Protein AF-A0A7T8KID7-F1 (afdb_monomer_lite)

pLDDT: mean 74.96, std 12.41, range [38.34, 92.88]

Structure (mmCIF, N/CA/C/O backbone):
data_AF-A0A7T8KID7-F1
#
_entry.id   AF-A0A7T8KID7-F1
#
loop_
_atom_site.group_PDB
_atom_site.id
_atom_site.type_symbol
_atom_site.label_atom_id
_atom_site.label_alt_id
_atom_site.label_comp_id
_atom_site.label_asym_id
_atom_site.label_entity_id
_atom_site.label_seq_id
_atom_site.pdbx_PDB_ins_code
_atom_site.Cartn_x
_atom_site.Cartn_y
_atom_site.Cartn_z
_atom_site.occupancy
_atom_site.B_iso_or_equiv
_atom_site.auth_seq_id
_atom_site.auth_comp_id
_atom_site.auth_asym_id
_atom_site.auth_atom_id
_atom_site.pdbx_PDB_model_num
ATOM 1 N N . MET A 1 1 ? -15.850 -11.699 30.834 1.00 38.34 1 MET A N 1
ATOM 2 C CA . MET A 1 1 ? -16.669 -10.787 30.005 1.00 38.34 1 MET A CA 1
ATOM 3 C C . MET A 1 1 ? -15.722 -10.024 29.089 1.00 38.34 1 MET A C 1
ATOM 5 O O . MET A 1 1 ? -14.931 -9.241 29.600 1.00 38.34 1 MET A O 1
ATOM 9 N N . SER A 1 2 ? -15.716 -10.318 27.786 1.00 45.88 2 SER A N 1
ATOM 10 C CA . SER A 1 2 ? -14.876 -9.602 26.813 1.00 45.88 2 SER A CA 1
ATOM 11 C C . SER A 1 2 ? -15.485 -8.221 26.557 1.00 45.88 2 SER A C 1
ATOM 13 O O . SER A 1 2 ? -16.666 -8.133 26.222 1.00 45.88 2 SER A O 1
ATOM 15 N N . LYS A 1 3 ? -14.730 -7.141 26.791 1.00 48.94 3 LYS A N 1
ATOM 16 C CA . LYS A 1 3 ? -15.172 -5.785 26.441 1.00 48.94 3 LYS A CA 1
ATOM 17 C C . LYS A 1 3 ? -15.001 -5.622 24.933 1.00 48.94 3 LYS A C 1
ATOM 19 O O . LYS A 1 3 ? -13.884 -5.716 24.442 1.00 48.94 3 LYS A O 1
ATOM 24 N N . ALA A 1 4 ? -16.098 -5.388 24.218 1.00 50.88 4 ALA A N 1
ATOM 25 C CA . ALA A 1 4 ? -16.054 -5.076 22.797 1.00 50.88 4 ALA A CA 1
ATOM 26 C C . ALA A 1 4 ? -15.334 -3.735 22.582 1.00 50.88 4 ALA A C 1
ATOM 28 O O . ALA A 1 4 ? -15.773 -2.701 23.092 1.00 50.88 4 ALA A O 1
ATOM 29 N N . THR A 1 5 ? -14.226 -3.760 21.843 1.00 53.81 5 THR A N 1
ATOM 30 C CA . THR A 1 5 ? -13.549 -2.556 21.353 1.00 53.81 5 THR A CA 1
ATOM 31 C C . THR A 1 5 ? -14.457 -1.884 20.332 1.00 53.81 5 THR A C 1
ATOM 33 O O . THR A 1 5 ? -14.877 -2.507 19.358 1.00 53.81 5 THR A O 1
ATOM 36 N N . LYS A 1 6 ? -14.805 -0.618 20.566 1.00 55.22 6 LYS A N 1
ATOM 37 C CA . LYS A 1 6 ? -15.648 0.149 19.650 1.00 55.22 6 LYS A CA 1
ATOM 38 C C . LYS A 1 6 ? -14.744 0.752 18.574 1.00 55.22 6 LYS A C 1
ATOM 40 O O . LYS A 1 6 ? -13.916 1.604 18.881 1.00 55.22 6 LYS A O 1
ATOM 45 N N . ILE A 1 7 ? -14.886 0.297 17.332 1.00 56.62 7 ILE A N 1
ATOM 46 C CA . ILE A 1 7 ? -14.244 0.936 16.178 1.00 56.62 7 ILE A CA 1
ATOM 47 C C . ILE A 1 7 ? -14.992 2.249 15.947 1.00 56.62 7 ILE A C 1
ATOM 49 O O . ILE A 1 7 ? -16.205 2.247 15.735 1.00 56.62 7 ILE A O 1
ATOM 53 N N . VAL A 1 8 ? -14.297 3.373 16.083 1.00 56.12 8 VAL A N 1
ATOM 54 C CA . VAL A 1 8 ? -14.870 4.709 15.914 1.00 56.12 8 VAL A CA 1
ATOM 55 C C . VAL A 1 8 ? -13.894 5.486 15.062 1.00 56.12 8 VAL A C 1
ATOM 57 O O . VAL A 1 8 ? -12.736 5.604 15.444 1.00 56.12 8 VAL A O 1
ATOM 60 N N . ASN A 1 9 ? -14.362 6.017 13.936 1.00 56.41 9 ASN A N 1
ATOM 61 C CA . ASN A 1 9 ? -13.548 6.905 13.125 1.00 56.41 9 ASN A CA 1
ATOM 62 C C . ASN A 1 9 ? -13.237 8.154 13.965 1.00 56.41 9 ASN A C 1
ATOM 64 O O . ASN A 1 9 ? -14.163 8.893 14.307 1.00 56.41 9 ASN A O 1
ATOM 68 N N . ASP A 1 10 ? -11.987 8.313 14.403 1.00 57.88 10 ASP A N 1
ATOM 69 C CA . ASP A 1 10 ? -11.583 9.442 15.237 1.00 57.88 10 ASP A CA 1
ATOM 70 C C . ASP A 1 10 ? -11.305 10.638 14.316 1.00 57.88 10 ASP A C 1
ATOM 72 O O . ASP A 1 10 ? -10.329 10.603 13.565 1.00 57.88 10 ASP A O 1
ATOM 76 N N . PRO A 1 11 ? -12.156 11.680 14.318 1.00 54.94 11 PRO A N 1
ATOM 77 C CA . PRO A 1 11 ? -12.009 12.806 13.401 1.00 54.94 11 PRO A CA 1
ATOM 78 C C . PRO A 1 11 ? -10.738 13.629 13.661 1.00 54.94 11 PRO A C 1
ATOM 80 O O . PRO A 1 11 ? -10.385 14.452 12.822 1.00 54.94 11 PRO A O 1
ATOM 83 N N . GLU A 1 12 ? -10.055 13.430 14.795 1.00 55.09 12 GLU A N 1
ATOM 84 C CA . GLU A 1 12 ? -8.771 14.077 15.092 1.00 55.09 12 GLU A CA 1
ATOM 85 C C . GLU A 1 12 ? -7.573 13.373 14.427 1.00 55.09 12 GLU A C 1
ATOM 87 O O . GLU A 1 12 ? -6.492 13.958 14.340 1.00 55.09 12 GLU A O 1
ATOM 92 N N . VAL A 1 13 ? -7.740 12.140 13.930 1.00 59.91 13 VAL A N 1
ATOM 93 C CA . VAL A 1 13 ? -6.681 11.391 13.238 1.00 59.91 13 VAL A CA 1
ATOM 94 C C . VAL A 1 13 ? -6.893 11.489 11.733 1.00 59.91 13 VAL A C 1
ATOM 96 O O . VAL A 1 13 ? -7.626 10.719 11.117 1.00 59.91 13 VAL A O 1
ATOM 99 N N . GLU A 1 14 ? -6.231 12.473 11.132 1.00 60.19 14 GLU A N 1
ATOM 100 C CA . GLU A 1 14 ? -6.323 12.738 9.701 1.00 60.19 14 GLU A CA 1
ATOM 101 C C . GLU A 1 14 ? -5.212 11.996 8.946 1.00 60.19 14 GLU A C 1
ATOM 103 O O . GLU A 1 14 ? -4.041 12.374 8.990 1.00 60.19 14 GLU A O 1
ATOM 108 N N . PHE A 1 15 ? -5.571 10.934 8.226 1.00 67.12 15 PHE A N 1
ATOM 109 C CA . PHE A 1 15 ? -4.634 10.239 7.347 1.00 67.12 15 PHE A CA 1
ATOM 110 C C . PHE A 1 15 ? -4.521 10.974 6.005 1.00 67.12 15 PHE A C 1
ATOM 112 O O . PHE A 1 15 ? -5.280 10.706 5.073 1.00 67.12 15 PHE A O 1
ATOM 119 N N . LYS A 1 16 ? -3.583 11.917 5.899 1.00 66.00 16 LYS A N 1
ATOM 120 C CA . LYS A 1 16 ? -3.462 12.790 4.716 1.00 66.00 16 LYS A CA 1
ATOM 121 C C . LYS A 1 16 ? -2.755 12.160 3.527 1.00 66.00 16 LYS A C 1
ATOM 123 O O . LYS A 1 16 ? -3.065 12.508 2.391 1.00 66.00 16 LYS A O 1
ATOM 128 N N . ASN A 1 17 ? -1.835 11.237 3.779 1.00 71.88 17 ASN A N 1
ATOM 129 C CA . ASN A 1 17 ? -0.855 10.859 2.768 1.00 71.88 17 ASN A CA 1
ATOM 130 C C . ASN A 1 17 ? -1.230 9.559 2.043 1.00 71.88 17 ASN A C 1
ATOM 132 O O . ASN A 1 17 ? -1.830 8.670 2.665 1.00 71.88 17 ASN A O 1
ATOM 136 N N . PRO A 1 18 ? -0.904 9.438 0.743 1.00 81.69 18 PRO A N 1
ATOM 137 C CA . PRO A 1 18 ? -0.971 8.173 0.022 1.00 81.69 18 PRO A CA 1
ATOM 138 C C . PRO A 1 18 ? -0.126 7.096 0.712 1.00 81.69 18 PRO A C 1
ATOM 140 O O . PRO A 1 18 ? 0.880 7.389 1.359 1.00 81.69 18 PRO A O 1
ATOM 143 N N . ILE A 1 19 ? -0.526 5.834 0.566 1.00 87.81 19 ILE A N 1
ATOM 144 C CA . ILE A 1 19 ? 0.224 4.712 1.133 1.00 87.81 19 ILE A CA 1
ATOM 145 C C . ILE A 1 19 ? 1.299 4.251 0.148 1.00 87.81 19 ILE A C 1
ATOM 147 O O . ILE A 1 19 ? 1.017 3.977 -1.023 1.00 87.81 19 ILE A O 1
ATOM 151 N N . HIS A 1 20 ? 2.528 4.123 0.648 1.00 88.06 20 HIS A N 1
ATOM 152 C CA . HIS A 1 20 ? 3.683 3.643 -0.103 1.00 88.06 20 HIS A CA 1
ATOM 153 C C . HIS A 1 20 ? 4.288 2.414 0.583 1.00 88.06 20 HIS A C 1
ATOM 155 O O . HIS A 1 20 ? 4.670 2.477 1.748 1.00 88.06 20 HIS A O 1
ATOM 161 N N . PHE A 1 21 ? 4.399 1.309 -0.151 1.00 88.81 21 PHE A N 1
ATOM 162 C CA . PHE A 1 21 ? 5.182 0.143 0.243 1.00 88.81 21 PHE A CA 1
ATOM 163 C C . PHE A 1 21 ? 6.579 0.276 -0.360 1.00 88.81 21 PHE A C 1
ATOM 165 O O . PHE A 1 21 ? 6.725 0.268 -1.583 1.00 88.81 21 PHE A O 1
ATOM 172 N N . VAL A 1 22 ? 7.594 0.423 0.488 1.00 87.44 22 VAL A N 1
ATOM 173 C CA . VAL A 1 22 ? 8.989 0.622 0.074 1.00 87.44 22 VAL A CA 1
ATOM 174 C C . VAL A 1 22 ? 9.830 -0.619 0.385 1.00 87.44 22 VAL A C 1
ATOM 176 O O . VAL A 1 22 ? 9.578 -1.273 1.395 1.00 87.44 22 VAL A O 1
ATOM 179 N N . PRO A 1 23 ? 10.838 -0.960 -0.438 1.00 85.19 23 PRO A N 1
ATOM 180 C CA . PRO A 1 23 ? 11.613 -2.191 -0.290 1.00 85.19 23 PRO A CA 1
ATOM 181 C C . PRO A 1 23 ? 12.714 -2.058 0.779 1.00 85.19 23 PRO A C 1
ATOM 183 O O . PRO A 1 23 ? 13.815 -2.562 0.603 1.00 85.19 23 PRO A O 1
ATOM 186 N N . VAL A 1 24 ? 12.451 -1.338 1.871 1.00 84.56 24 VAL A N 1
ATOM 187 C CA . VAL A 1 24 ? 13.433 -1.047 2.920 1.00 84.56 24 VAL A CA 1
ATOM 188 C C . VAL A 1 24 ? 12.781 -1.071 4.292 1.00 84.56 24 VAL A C 1
ATOM 190 O O . VAL A 1 24 ? 11.646 -0.627 4.456 1.00 84.56 24 VAL A O 1
ATOM 193 N N . GLU A 1 25 ? 13.526 -1.548 5.283 1.00 81.12 25 GLU A N 1
ATOM 194 C CA . GLU A 1 25 ? 13.156 -1.428 6.688 1.00 81.12 25 GLU A CA 1
ATOM 195 C C . GLU A 1 25 ? 13.732 -0.127 7.255 1.00 81.12 25 GLU A C 1
ATOM 197 O O . GLU A 1 25 ? 14.913 0.183 7.086 1.00 81.12 25 GLU A O 1
ATOM 202 N N . THR A 1 26 ? 12.892 0.663 7.917 1.00 78.06 26 THR A N 1
ATOM 203 C CA . THR A 1 26 ? 13.331 1.845 8.662 1.00 78.06 26 THR A CA 1
ATOM 204 C C . THR A 1 26 ? 13.537 1.433 10.111 1.00 78.06 26 THR A C 1
ATOM 206 O O . THR A 1 26 ? 12.565 1.326 10.856 1.00 78.06 26 THR A O 1
ATOM 209 N N . GLU A 1 27 ? 14.787 1.163 10.490 1.00 62.97 27 GLU A N 1
ATOM 210 C CA . GLU A 1 27 ? 15.112 0.452 11.738 1.00 62.97 27 GLU A CA 1
ATOM 211 C C . GLU A 1 27 ? 14.636 1.157 13.027 1.00 62.97 27 GLU A C 1
ATOM 213 O O . GLU A 1 27 ? 14.399 0.468 14.011 1.00 62.97 27 GLU A O 1
ATOM 218 N N . ASP A 1 28 ? 14.399 2.479 13.031 1.00 59.81 28 ASP A N 1
ATOM 219 C CA . ASP A 1 28 ? 14.179 3.236 14.281 1.00 59.81 28 ASP A CA 1
ATOM 220 C C . ASP A 1 28 ? 13.158 4.395 14.195 1.00 59.81 28 ASP A C 1
ATOM 222 O O . ASP A 1 28 ? 13.224 5.348 14.976 1.00 59.81 28 ASP A O 1
ATOM 226 N N . TYR A 1 29 ? 12.219 4.377 13.243 1.00 65.44 29 TYR A N 1
ATOM 227 C CA . TYR A 1 29 ? 11.252 5.477 13.109 1.00 65.44 29 TYR A CA 1
ATOM 228 C C . TYR A 1 29 ? 9.818 4.991 12.874 1.00 65.44 29 TYR A C 1
ATOM 230 O O . TYR A 1 29 ? 9.448 4.619 11.765 1.00 65.44 29 TYR A O 1
ATOM 238 N N . ASP A 1 30 ? 8.993 5.063 13.919 1.00 67.12 30 ASP A N 1
ATOM 239 C CA . ASP A 1 30 ? 7.545 4.802 13.916 1.00 67.12 30 ASP A CA 1
ATOM 240 C C . ASP A 1 30 ? 6.708 6.101 14.045 1.00 67.12 30 ASP A C 1
ATOM 242 O O . ASP A 1 30 ? 5.522 6.081 14.389 1.00 67.12 30 ASP A O 1
ATOM 246 N N . GLY A 1 31 ? 7.340 7.252 13.777 1.00 66.62 31 GLY A N 1
ATOM 247 C CA . GLY A 1 31 ? 6.814 8.592 14.043 1.00 66.62 31 GLY A CA 1
ATOM 248 C C . GLY A 1 31 ? 6.103 9.292 12.877 1.00 66.62 31 GLY A C 1
ATOM 249 O O . GLY A 1 31 ? 5.899 8.753 11.791 1.00 66.62 31 GLY A O 1
ATOM 250 N N . THR A 1 32 ? 5.726 10.554 13.108 1.00 64.50 32 THR A N 1
ATOM 251 C CA . THR A 1 32 ? 5.095 11.434 12.112 1.00 64.50 32 THR A CA 1
ATOM 252 C C . THR A 1 32 ? 6.148 12.059 11.191 1.00 64.50 32 THR A C 1
ATOM 254 O O . THR A 1 32 ? 6.626 13.155 11.474 1.00 64.50 32 THR A O 1
ATOM 257 N N . ALA A 1 33 ? 6.485 11.382 10.090 1.00 64.25 33 ALA A N 1
ATOM 258 C CA . ALA A 1 33 ? 7.340 11.922 9.021 1.00 64.25 33 ALA A CA 1
ATOM 259 C C . ALA A 1 33 ? 6.533 12.568 7.878 1.00 64.25 33 ALA A C 1
ATOM 261 O O . ALA A 1 33 ? 7.042 12.738 6.775 1.00 64.25 33 ALA A O 1
ATOM 262 N N . ASP A 1 34 ? 5.256 12.899 8.091 1.00 68.00 34 ASP A N 1
ATOM 263 C CA . ASP A 1 34 ? 4.352 13.338 7.019 1.00 68.00 34 ASP A CA 1
ATOM 264 C C . ASP A 1 34 ? 4.865 14.580 6.264 1.00 68.00 34 ASP A C 1
ATOM 266 O O . ASP A 1 34 ? 4.759 14.664 5.034 1.00 68.00 34 ASP A O 1
ATOM 270 N N . ALA A 1 35 ? 5.459 15.539 6.984 1.00 61.56 35 ALA A N 1
ATOM 271 C CA . ALA A 1 35 ? 6.014 16.756 6.390 1.00 61.56 35 ALA A CA 1
ATOM 272 C C . ALA A 1 35 ? 7.310 16.475 5.606 1.00 61.56 35 ALA A C 1
ATOM 274 O O . ALA A 1 35 ? 7.565 17.076 4.555 1.00 61.56 35 ALA A O 1
ATOM 275 N N . GLU A 1 36 ? 8.118 15.539 6.092 1.00 76.19 36 GLU A N 1
ATOM 276 C CA . GLU A 1 36 ? 9.370 15.090 5.499 1.00 76.19 36 GLU A CA 1
ATOM 277 C C . GLU A 1 36 ? 9.129 14.214 4.264 1.00 76.19 36 GLU A C 1
ATOM 279 O O . GLU A 1 36 ? 9.798 14.422 3.253 1.00 76.19 36 GLU A O 1
ATOM 284 N N . ILE A 1 37 ? 8.141 13.314 4.288 1.00 79.62 37 ILE A N 1
ATOM 285 C CA . ILE A 1 37 ? 7.721 12.491 3.141 1.00 79.62 37 ILE A CA 1
ATOM 286 C C . ILE A 1 37 ? 7.287 13.406 1.996 1.00 79.62 37 ILE A C 1
ATOM 288 O O . ILE A 1 37 ? 7.836 13.329 0.894 1.00 79.62 37 ILE A O 1
ATOM 292 N N . SER A 1 38 ? 6.399 14.360 2.280 1.00 79.88 38 SER A N 1
ATOM 293 C CA . SER A 1 38 ? 5.948 15.344 1.289 1.00 79.88 38 SER A CA 1
ATOM 294 C C . SER A 1 38 ? 7.121 16.145 0.699 1.00 79.88 38 SER A C 1
ATOM 296 O O . SER A 1 38 ? 7.146 16.495 -0.481 1.00 79.88 38 SER A O 1
ATOM 298 N N . THR A 1 39 ? 8.126 16.466 1.520 1.00 82.06 39 THR A N 1
ATOM 299 C CA . THR A 1 39 ? 9.244 17.332 1.120 1.00 82.06 39 THR A CA 1
ATOM 300 C C . THR A 1 39 ? 10.343 16.597 0.360 1.00 82.06 39 THR A C 1
ATOM 302 O O . THR A 1 39 ? 10.877 17.140 -0.609 1.00 82.06 39 THR A O 1
ATOM 305 N N . TYR A 1 40 ? 10.711 15.397 0.797 1.00 83.25 40 TYR A N 1
ATOM 306 C CA . TYR A 1 40 ? 11.880 14.681 0.293 1.00 83.25 40 TYR A CA 1
ATOM 307 C C . TYR A 1 40 ? 11.523 13.535 -0.641 1.00 83.25 40 TYR A C 1
ATOM 309 O O . TYR A 1 40 ? 12.305 13.249 -1.546 1.00 83.25 40 TYR A O 1
ATOM 317 N N . PHE A 1 41 ? 10.368 12.905 -0.442 1.00 84.12 41 PHE A N 1
ATOM 318 C CA . PHE A 1 41 ? 9.940 11.763 -1.234 1.00 84.12 41 PHE A CA 1
ATOM 319 C C . PHE A 1 41 ? 9.042 12.217 -2.384 1.00 84.12 41 PHE A C 1
ATOM 321 O O . PHE A 1 41 ? 9.463 12.175 -3.538 1.00 84.12 41 PHE A O 1
ATOM 328 N N . GLU A 1 42 ? 7.862 12.764 -2.085 1.00 82.44 42 GLU A N 1
ATOM 329 C CA . GLU A 1 42 ? 6.849 13.098 -3.099 1.00 82.44 42 GLU A CA 1
ATOM 330 C C . GLU A 1 42 ? 7.337 14.132 -4.123 1.00 82.44 42 GLU A C 1
ATOM 332 O O . GLU A 1 42 ? 7.158 13.956 -5.326 1.00 82.44 42 GLU A O 1
ATOM 337 N N . LYS A 1 43 ? 8.042 15.183 -3.680 1.00 82.81 43 LYS A N 1
ATOM 338 C CA . LYS A 1 43 ? 8.615 16.199 -4.587 1.00 82.81 43 LYS A CA 1
ATOM 339 C C . LYS A 1 43 ? 9.680 15.664 -5.543 1.00 82.81 43 LYS A C 1
ATOM 341 O O . LYS A 1 43 ? 9.982 16.333 -6.528 1.00 82.81 43 LYS A O 1
ATOM 346 N N . ARG A 1 44 ? 10.294 14.522 -5.229 1.00 81.81 44 ARG A N 1
ATOM 347 C CA . ARG A 1 44 ? 11.359 13.907 -6.034 1.00 81.81 44 ARG A CA 1
ATOM 348 C C . ARG A 1 44 ? 10.864 12.736 -6.874 1.00 81.81 44 ARG A C 1
ATOM 350 O O . ARG A 1 44 ? 11.661 12.118 -7.568 1.00 81.81 44 ARG A O 1
ATOM 357 N N . MET A 1 45 ? 9.571 12.431 -6.817 1.00 84.00 45 MET A N 1
ATOM 358 C CA . MET A 1 45 ? 8.976 11.412 -7.663 1.00 84.00 45 MET A CA 1
ATOM 359 C C . MET A 1 45 ? 8.981 11.882 -9.117 1.00 84.00 45 MET A C 1
ATOM 361 O O . MET A 1 45 ? 8.259 12.804 -9.500 1.00 84.00 45 MET A O 1
ATOM 365 N N . GLU A 1 46 ? 9.806 11.240 -9.936 1.00 78.88 46 GLU A N 1
ATOM 366 C CA . GLU A 1 46 ? 9.856 11.499 -11.368 1.00 78.88 46 GLU A CA 1
ATOM 367 C C . GLU A 1 46 ? 8.873 10.596 -12.109 1.00 78.88 46 GLU A C 1
ATOM 369 O O . GLU A 1 46 ? 8.780 9.387 -11.862 1.00 78.88 46 GLU A O 1
ATOM 374 N N . LYS A 1 47 ? 8.142 11.200 -13.048 1.00 79.56 47 LYS A N 1
ATOM 375 C CA . LYS A 1 47 ? 7.294 10.455 -13.971 1.00 79.56 47 LYS A CA 1
ATOM 376 C C . LYS A 1 47 ? 8.141 9.895 -15.106 1.00 79.56 47 LYS A C 1
ATOM 378 O O . LYS A 1 47 ? 8.909 10.625 -15.731 1.00 79.56 47 LYS A O 1
ATOM 383 N N . GLY A 1 48 ? 7.968 8.611 -15.375 1.00 69.25 48 GLY A N 1
ATOM 384 C CA . GLY A 1 48 ? 8.484 7.937 -16.547 1.00 69.25 48 GLY A CA 1
ATOM 385 C C . GLY A 1 48 ? 7.786 8.385 -17.840 1.00 69.25 48 GLY A C 1
ATOM 386 O O . GLY A 1 48 ? 6.831 9.168 -17.813 1.00 69.25 48 GLY A O 1
ATOM 387 N N . PRO A 1 49 ? 8.258 7.889 -18.997 1.00 69.69 49 PRO A N 1
ATOM 388 C CA . PRO A 1 49 ? 7.735 8.254 -20.319 1.00 69.69 49 PRO A CA 1
ATOM 389 C C . PRO A 1 49 ? 6.247 7.932 -20.528 1.00 69.69 49 PRO A C 1
ATOM 391 O O . PRO A 1 49 ? 5.588 8.552 -21.358 1.00 69.69 49 PRO A O 1
ATOM 394 N N . ASP A 1 50 ? 5.728 6.962 -19.782 1.00 70.38 50 ASP A N 1
ATOM 395 C CA . ASP A 1 50 ? 4.332 6.520 -19.749 1.00 70.38 50 ASP A CA 1
ATOM 396 C C . ASP A 1 50 ? 3.461 7.331 -18.771 1.00 70.38 50 ASP A C 1
ATOM 398 O O . ASP A 1 50 ? 2.256 7.109 -18.668 1.00 70.38 50 ASP A O 1
ATOM 402 N N . GLY A 1 51 ? 4.058 8.291 -18.058 1.00 67.25 51 GLY A N 1
ATOM 403 C CA . GLY A 1 51 ? 3.399 9.089 -17.029 1.00 67.25 51 GLY A CA 1
ATOM 404 C C . GLY A 1 51 ? 3.278 8.391 -15.671 1.00 67.25 51 GLY A C 1
ATOM 405 O O . GLY A 1 51 ? 2.801 9.030 -14.727 1.00 67.25 51 GLY A O 1
ATOM 406 N N . GLY A 1 52 ? 3.722 7.133 -15.559 1.00 69.06 52 GLY A N 1
ATOM 407 C CA . GLY A 1 52 ? 3.824 6.391 -14.304 1.00 69.06 52 GLY A CA 1
ATOM 408 C C . GLY A 1 52 ? 5.016 6.856 -13.472 1.00 69.06 52 GLY A C 1
ATOM 409 O O . GLY A 1 52 ? 5.906 7.533 -13.972 1.00 69.06 52 GLY A O 1
ATOM 410 N N . LEU A 1 53 ? 5.046 6.538 -12.182 1.00 78.75 53 LEU A N 1
ATOM 411 C CA . LEU A 1 53 ? 6.195 6.850 -11.331 1.00 78.75 53 LEU A CA 1
ATOM 412 C C . LEU A 1 53 ? 7.307 5.815 -11.562 1.00 78.75 53 LEU A C 1
ATOM 414 O O . LEU A 1 53 ? 7.050 4.611 -11.520 1.00 78.75 53 LEU A O 1
ATOM 418 N N . SER A 1 54 ? 8.535 6.280 -11.814 1.00 76.44 54 SER A N 1
ATOM 419 C CA . SER A 1 54 ? 9.673 5.398 -12.114 1.00 76.44 54 SER A CA 1
ATOM 420 C C . SER A 1 54 ? 9.911 4.379 -10.993 1.00 76.44 54 SER A C 1
ATOM 422 O O . SER A 1 54 ? 9.845 4.742 -9.821 1.00 76.44 54 SER A O 1
ATOM 424 N N . HIS A 1 55 ? 10.195 3.117 -11.337 1.00 79.44 55 HIS A N 1
ATOM 425 C CA . HIS A 1 55 ? 10.434 2.022 -10.375 1.00 79.44 55 HIS A CA 1
ATOM 426 C C . HIS A 1 55 ? 9.302 1.779 -9.367 1.00 79.44 55 HIS A C 1
ATOM 428 O O . HIS A 1 55 ? 9.514 1.234 -8.280 1.00 79.44 55 HIS A O 1
ATOM 434 N N . SER A 1 56 ? 8.080 2.150 -9.740 1.00 85.81 56 SER A N 1
ATOM 435 C CA . SER A 1 56 ? 6.907 1.892 -8.922 1.00 85.81 56 SER A CA 1
ATOM 436 C C . SER A 1 56 ? 5.763 1.290 -9.723 1.00 85.81 56 SER A C 1
ATOM 438 O O . SER A 1 56 ? 5.725 1.355 -10.953 1.00 85.81 56 SER A O 1
ATOM 440 N N . LYS A 1 57 ? 4.799 0.741 -8.993 1.00 85.94 57 LYS A N 1
ATOM 441 C CA . LYS A 1 57 ? 3.523 0.288 -9.521 1.00 85.94 57 LYS A CA 1
ATOM 442 C C . LYS A 1 57 ? 2.409 0.643 -8.550 1.00 85.94 57 LYS A C 1
ATOM 444 O O . LYS A 1 57 ? 2.532 0.417 -7.348 1.00 85.94 57 LYS A O 1
ATOM 449 N N . VAL A 1 58 ? 1.298 1.153 -9.071 1.00 87.75 58 VAL A N 1
ATOM 450 C CA . VAL A 1 58 ? 0.065 1.277 -8.287 1.00 87.75 58 VAL A CA 1
ATOM 451 C C . VAL A 1 58 ? -0.590 -0.098 -8.199 1.00 87.75 58 VAL A C 1
ATOM 453 O O . VAL A 1 58 ? -0.860 -0.730 -9.221 1.00 87.75 58 VAL A O 1
ATOM 456 N N . PHE A 1 59 ? -0.811 -0.565 -6.976 1.00 87.50 59 PHE A N 1
ATOM 457 C CA . PHE A 1 59 ? -1.566 -1.773 -6.685 1.00 87.50 59 PHE A CA 1
ATOM 458 C C . PHE A 1 59 ? -2.954 -1.407 -6.204 1.00 87.50 59 PHE A C 1
ATOM 460 O O . PHE A 1 59 ? -3.096 -0.795 -5.147 1.00 87.50 59 PHE A O 1
ATOM 467 N N . ASP A 1 60 ? -3.959 -1.837 -6.953 1.00 88.94 60 ASP A N 1
ATOM 468 C CA . ASP A 1 60 ? -5.348 -1.788 -6.523 1.00 88.94 60 ASP A CA 1
ATOM 469 C C . ASP A 1 60 ? -5.668 -3.017 -5.666 1.00 88.94 60 ASP A C 1
ATOM 471 O O . ASP A 1 60 ? -5.221 -4.134 -5.955 1.00 88.94 60 ASP A O 1
ATOM 475 N N . PHE A 1 61 ? -6.455 -2.828 -4.606 1.00 85.75 61 PHE A N 1
ATOM 476 C CA . PHE A 1 61 ? -6.981 -3.964 -3.856 1.00 85.75 61 PHE A CA 1
ATOM 477 C C . PHE A 1 61 ? -8.005 -4.734 -4.711 1.00 85.75 61 PHE A C 1
ATOM 479 O O . PHE A 1 61 ? -8.727 -4.120 -5.503 1.00 85.75 61 PHE A O 1
ATOM 486 N N . PRO A 1 62 ? -8.097 -6.073 -4.565 1.00 83.38 62 PRO A N 1
ATOM 487 C CA . PRO A 1 62 ? -9.080 -6.875 -5.285 1.00 83.38 62 PRO A CA 1
ATOM 488 C C . PRO A 1 62 ? -10.513 -6.381 -5.067 1.00 83.38 62 PRO A C 1
ATOM 490 O O . PRO A 1 62 ? -10.847 -5.835 -4.015 1.00 83.38 62 PRO A O 1
ATOM 493 N N . GLU A 1 63 ? -11.385 -6.617 -6.047 1.00 82.00 63 GLU A N 1
ATOM 494 C CA . GLU A 1 63 ? -12.790 -6.220 -5.953 1.00 82.00 63 GLU A CA 1
ATOM 495 C C . GLU A 1 63 ? -13.450 -6.784 -4.682 1.00 82.00 63 GLU A C 1
ATOM 497 O O . GLU A 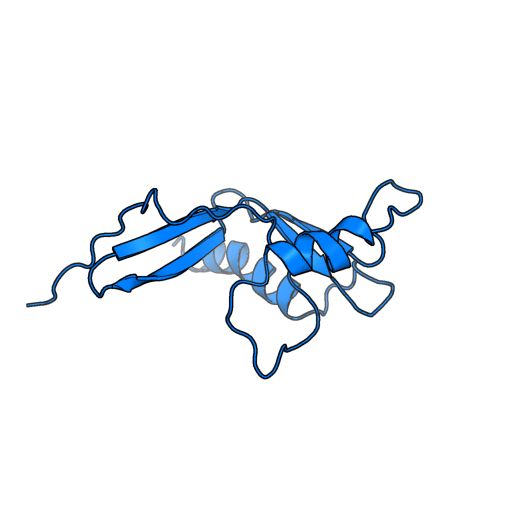1 63 ? -13.318 -7.965 -4.359 1.00 82.00 63 GLU A O 1
ATOM 502 N N . GLY A 1 64 ? -14.156 -5.920 -3.950 1.00 84.56 64 GLY A N 1
ATOM 503 C CA . GLY A 1 64 ? -14.789 -6.268 -2.676 1.00 84.56 64 GLY A CA 1
ATOM 504 C C . GLY A 1 64 ? -13.869 -6.184 -1.454 1.00 84.56 64 GLY A C 1
ATOM 505 O O . GLY A 1 64 ? -14.354 -6.370 -0.340 1.00 84.56 64 GLY A O 1
ATOM 506 N N . PHE A 1 65 ? -12.584 -5.859 -1.633 1.00 83.19 65 PHE A N 1
ATOM 507 C CA . PHE A 1 65 ? -11.624 -5.654 -0.549 1.00 83.19 65 PHE A CA 1
ATOM 508 C C . PHE A 1 65 ? -11.224 -4.179 -0.419 1.00 83.19 65 PHE A C 1
ATOM 510 O O . PHE A 1 65 ? -11.183 -3.433 -1.397 1.00 83.19 65 PHE A O 1
ATOM 517 N N . SER A 1 66 ? -10.906 -3.769 0.807 1.00 84.06 66 SER A N 1
ATOM 518 C CA . SER A 1 66 ? -10.270 -2.487 1.116 1.00 84.06 66 SER A CA 1
ATOM 519 C C . SER A 1 66 ? -9.080 -2.700 2.048 1.00 84.06 66 SER A C 1
ATOM 521 O O . SER A 1 66 ? -9.054 -3.635 2.853 1.00 84.06 66 SER A O 1
ATOM 523 N N . GLY A 1 67 ? -8.080 -1.831 1.928 1.00 84.00 67 GLY A N 1
ATOM 524 C CA . GLY A 1 67 ? -6.994 -1.734 2.894 1.00 84.00 67 GLY A CA 1
ATOM 525 C C . GLY A 1 67 ? -7.440 -0.924 4.107 1.00 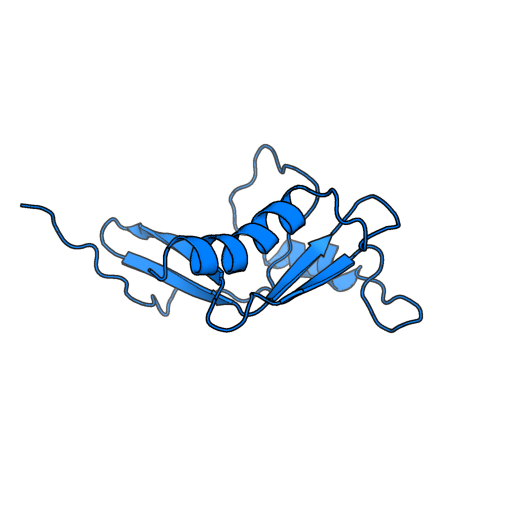84.00 67 GLY A C 1
ATOM 526 O O . GLY A 1 67 ? -8.118 0.089 3.948 1.00 84.00 67 GLY A O 1
ATOM 527 N N . LEU A 1 68 ? -7.043 -1.354 5.307 1.00 84.50 68 LEU A N 1
ATOM 528 C CA . LEU A 1 68 ? -7.309 -0.637 6.554 1.00 84.50 68 LEU A CA 1
ATOM 529 C C . LEU A 1 68 ? -5.994 -0.235 7.216 1.00 84.50 68 LEU A C 1
ATOM 531 O O . LEU A 1 68 ? -5.200 -1.097 7.593 1.00 84.50 68 LEU A O 1
ATOM 535 N N . VAL A 1 69 ? -5.790 1.067 7.418 1.00 80.56 69 VAL A N 1
ATOM 536 C CA . VAL A 1 69 ? -4.726 1.560 8.304 1.00 80.56 69 VAL A CA 1
ATOM 537 C C . VAL A 1 69 ? -5.313 1.750 9.694 1.00 80.56 69 VAL A C 1
ATOM 539 O O . VAL A 1 69 ? -6.209 2.573 9.880 1.00 80.56 69 VAL A O 1
ATOM 542 N N . LEU A 1 70 ? -4.815 0.973 10.658 1.00 76.69 70 LEU A N 1
ATOM 543 C CA . LEU A 1 70 ? -5.257 1.007 12.049 1.00 76.69 70 LEU A CA 1
ATOM 544 C C . LEU A 1 70 ? -4.158 1.600 12.924 1.00 76.69 70 LEU A C 1
ATOM 546 O O . LEU A 1 70 ? -3.054 1.064 12.991 1.00 76.69 70 LEU A O 1
ATOM 550 N N . LYS A 1 71 ? -4.478 2.682 13.633 1.00 74.12 71 LYS A N 1
ATOM 551 C CA . LYS A 1 71 ? -3.619 3.222 14.690 1.00 74.12 71 LYS A CA 1
ATOM 552 C C . LYS A 1 71 ? -4.227 2.882 16.042 1.00 74.12 71 LYS A C 1
ATOM 554 O O . LYS A 1 71 ? -5.382 3.239 16.294 1.00 74.12 71 LYS A O 1
ATOM 559 N N . ASP A 1 72 ? -3.459 2.197 16.890 1.00 70.06 72 ASP A N 1
ATOM 560 C CA . ASP A 1 72 ? -3.871 1.972 18.274 1.00 70.06 72 ASP A CA 1
ATOM 561 C C . ASP A 1 72 ? -3.946 3.325 18.992 1.00 70.06 72 ASP A C 1
ATOM 563 O O . ASP A 1 72 ? -2.979 4.091 19.025 1.00 70.06 72 ASP A O 1
ATOM 567 N N . GLY A 1 73 ? -5.136 3.664 19.479 1.00 63.34 73 GLY A N 1
ATOM 568 C CA . GLY A 1 73 ? -5.383 4.888 20.227 1.00 63.34 73 GLY A CA 1
ATOM 569 C C . GLY A 1 73 ? -5.248 4.665 21.731 1.00 63.34 73 GLY A C 1
ATOM 570 O O . GLY A 1 73 ? -4.767 3.643 22.216 1.00 63.34 73 GLY A O 1
ATOM 571 N N . SER A 1 74 ? -5.761 5.606 22.530 1.00 55.72 74 SER A N 1
ATOM 572 C CA . SER A 1 74 ? -6.109 5.256 23.914 1.00 55.72 74 SER A CA 1
ATOM 573 C C . SER A 1 74 ? -7.038 4.029 23.887 1.00 55.72 74 SER A C 1
ATOM 575 O O . SER A 1 74 ? -7.859 3.947 22.977 1.00 55.72 74 SER A O 1
ATOM 577 N N . ARG A 1 75 ? -6.899 3.105 24.859 1.00 53.97 75 ARG A N 1
ATOM 578 C CA . ARG A 1 75 ? -7.437 1.714 24.978 1.00 53.97 75 ARG A CA 1
ATOM 579 C C . ARG A 1 75 ? -8.885 1.397 24.512 1.00 53.97 75 ARG A C 1
ATOM 581 O O . ARG A 1 75 ? -9.370 0.295 24.754 1.00 53.97 75 ARG A O 1
ATOM 588 N N . GLN A 1 76 ? -9.631 2.338 23.942 1.00 56.16 76 GLN A N 1
ATOM 589 C CA . GLN A 1 76 ? -11.022 2.228 23.512 1.00 56.16 76 GLN A CA 1
ATOM 590 C C . GLN A 1 76 ? -11.302 2.798 22.106 1.00 56.16 76 GLN A C 1
ATOM 592 O O . GLN A 1 76 ? -12.473 2.826 21.728 1.00 56.16 76 GLN A O 1
ATOM 597 N N . ARG A 1 77 ? -10.302 3.271 21.344 1.00 56.81 77 ARG A N 1
ATOM 598 C CA . ARG A 1 77 ? -10.517 3.844 20.001 1.00 56.81 77 ARG A CA 1
ATOM 599 C C . ARG A 1 77 ? -9.456 3.381 19.004 1.00 56.81 77 ARG A C 1
ATOM 601 O O . ARG A 1 77 ? -8.271 3.440 19.303 1.00 56.81 77 ARG A O 1
ATOM 608 N N . LEU A 1 78 ? -9.910 2.966 17.822 1.00 62.38 78 LEU A N 1
ATOM 609 C CA . LEU A 1 78 ? -9.076 2.677 16.655 1.00 62.38 78 LEU A CA 1
ATOM 610 C C . LEU A 1 78 ? -9.429 3.680 15.563 1.00 62.38 78 LEU A C 1
ATOM 612 O O . LEU A 1 78 ? -10.597 3.768 15.193 1.00 62.38 78 LEU A O 1
ATOM 616 N N . SER A 1 79 ? -8.437 4.405 15.055 1.00 62.78 79 SER A N 1
ATOM 617 C CA . SER A 1 79 ? -8.612 5.247 13.862 1.00 62.78 79 SER A CA 1
ATOM 618 C C . SER A 1 79 ? -8.445 4.397 12.610 1.00 62.78 79 SER A C 1
ATOM 620 O O . SER A 1 79 ? -7.550 3.552 12.585 1.00 62.78 79 SER A O 1
ATOM 622 N N . VAL A 1 80 ? -9.302 4.606 11.606 1.00 65.19 80 VAL A N 1
ATOM 623 C CA . VAL A 1 80 ? -9.379 3.761 10.408 1.00 65.19 80 VAL A CA 1
ATOM 624 C C . VAL A 1 80 ? -9.302 4.620 9.151 1.00 65.19 80 VAL A C 1
ATOM 626 O O . VAL A 1 80 ? -10.062 5.576 9.010 1.00 65.19 80 VAL A O 1
ATOM 629 N N . LYS A 1 81 ? -8.431 4.239 8.216 1.00 73.81 81 LYS A N 1
ATOM 630 C CA . LYS A 1 81 ? -8.441 4.742 6.838 1.00 73.81 81 LYS A CA 1
ATOM 631 C C . LYS A 1 81 ? -8.797 3.612 5.882 1.00 73.81 81 LYS A C 1
ATOM 633 O O . LYS A 1 81 ? -8.084 2.611 5.874 1.00 73.81 81 LYS A O 1
ATOM 638 N N . ASP A 1 82 ? -9.851 3.798 5.092 1.00 77.62 82 ASP A N 1
ATOM 639 C CA . ASP A 1 82 ? -10.167 2.921 3.964 1.00 77.62 82 ASP A CA 1
ATOM 640 C C . ASP A 1 82 ? -9.324 3.319 2.754 1.00 77.62 82 ASP A C 1
ATOM 642 O O . ASP A 1 82 ? -9.401 4.453 2.279 1.00 77.62 82 ASP A O 1
ATOM 646 N N . GLU A 1 83 ? -8.552 2.371 2.236 1.00 81.38 83 GLU A N 1
ATOM 647 C CA . GLU A 1 83 ? -7.740 2.555 1.040 1.00 81.38 83 GLU A CA 1
ATOM 648 C C . GLU A 1 83 ? -8.153 1.604 -0.074 1.00 81.38 83 GLU A C 1
ATOM 650 O O . GLU A 1 83 ? -8.495 0.444 0.163 1.00 81.38 83 GLU A O 1
ATOM 655 N N . LYS A 1 84 ? -8.109 2.111 -1.309 1.00 85.50 84 LYS A N 1
ATOM 656 C CA . LYS A 1 84 ? -8.413 1.337 -2.526 1.00 85.50 84 LYS A CA 1
ATOM 657 C C . LYS A 1 84 ? -7.169 0.892 -3.280 1.00 85.50 84 LYS A C 1
ATOM 659 O O . LYS A 1 84 ? -7.240 -0.056 -4.055 1.00 85.50 84 LYS A O 1
ATOM 664 N N . SER A 1 85 ? -6.050 1.550 -3.016 1.00 89.69 85 SER A N 1
ATOM 665 C CA . SER A 1 85 ? -4.787 1.274 -3.675 1.00 89.69 85 SER A CA 1
ATOM 666 C C . SER A 1 85 ? -3.618 1.703 -2.803 1.00 89.69 85 SER A C 1
ATOM 668 O O . SER A 1 85 ? -3.767 2.560 -1.933 1.00 89.69 85 SER A O 1
ATOM 670 N N . PHE A 1 86 ? -2.435 1.185 -3.094 1.00 90.81 86 PHE A N 1
ATOM 671 C CA . PHE A 1 86 ? -1.175 1.687 -2.556 1.00 90.81 86 PHE A CA 1
ATOM 672 C C . PHE A 1 86 ? -0.103 1.671 -3.650 1.00 90.81 86 PHE A C 1
ATOM 674 O O . PHE A 1 86 ? -0.232 0.981 -4.660 1.00 90.81 86 PHE A O 1
ATOM 681 N N . THR A 1 87 ? 0.963 2.448 -3.474 1.00 90.00 87 THR A N 1
ATOM 682 C CA . THR A 1 87 ? 2.092 2.437 -4.414 1.00 90.00 87 THR A CA 1
ATOM 683 C C . THR A 1 87 ? 3.160 1.476 -3.918 1.00 90.00 87 THR A C 1
ATOM 685 O O . THR A 1 87 ? 3.707 1.670 -2.836 1.00 90.00 87 THR A O 1
ATOM 688 N N . TYR A 1 88 ? 3.473 0.463 -4.712 1.00 88.75 88 TYR A N 1
ATOM 689 C CA . TYR A 1 88 ? 4.589 -0.446 -4.499 1.00 88.75 88 TYR A CA 1
ATOM 690 C C . TYR A 1 88 ? 5.847 0.094 -5.170 1.00 88.75 88 TYR A C 1
ATOM 692 O O . TYR A 1 88 ? 5.804 0.477 -6.338 1.00 88.75 88 TYR A O 1
ATOM 700 N N . TRP A 1 89 ? 6.962 0.085 -4.449 1.00 87.44 89 TRP A N 1
ATOM 701 C CA . TRP A 1 89 ? 8.277 0.456 -4.958 1.00 87.44 89 TRP A CA 1
ATOM 702 C C . TRP A 1 89 ? 9.199 -0.759 -4.961 1.00 87.44 89 TRP A C 1
ATOM 704 O O . TRP A 1 89 ? 9.199 -1.548 -4.016 1.00 87.44 89 TRP A O 1
ATOM 714 N N . ASN A 1 90 ? 10.020 -0.881 -6.001 1.00 84.06 90 ASN A N 1
ATOM 715 C CA . ASN A 1 90 ? 11.056 -1.904 -6.094 1.00 84.06 90 ASN A CA 1
ATOM 716 C C . ASN A 1 90 ? 12.407 -1.241 -6.400 1.00 84.06 90 ASN A C 1
ATOM 718 O O . ASN A 1 90 ? 12.466 -0.233 -7.100 1.00 84.06 90 ASN A O 1
ATOM 722 N N . TYR A 1 91 ? 13.495 -1.791 -5.859 1.00 76.19 91 TYR A N 1
ATOM 723 C CA . TYR A 1 91 ? 14.848 -1.367 -6.218 1.00 76.19 91 TYR A CA 1
ATOM 724 C C . TYR A 1 91 ? 15.205 -1.745 -7.656 1.00 76.19 91 TYR A C 1
ATOM 726 O O . TYR A 1 91 ? 15.972 -1.030 -8.304 1.00 76.19 91 TYR A O 1
ATOM 734 N N . ASP A 1 92 ? 14.681 -2.872 -8.144 1.00 66.56 92 ASP A N 1
ATOM 735 C CA . ASP A 1 92 ? 14.954 -3.343 -9.497 1.00 66.56 92 ASP A CA 1
ATOM 736 C C . ASP A 1 92 ? 14.071 -2.632 -10.538 1.00 66.56 92 ASP A C 1
ATOM 738 O O . ASP A 1 92 ? 13.065 -1.987 -10.235 1.00 66.56 92 ASP A O 1
ATOM 742 N N . LYS A 1 93 ? 14.475 -2.713 -11.804 1.00 61.25 93 LYS A N 1
ATOM 743 C CA . LYS A 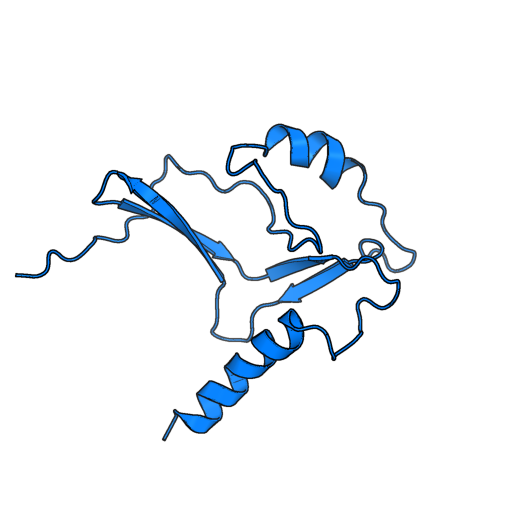1 93 ? 13.761 -2.115 -12.939 1.00 61.25 93 LYS A CA 1
ATOM 744 C C . LYS A 1 93 ? 12.446 -2.820 -13.239 1.00 61.25 93 LYS A C 1
ATOM 746 O O . LYS A 1 93 ? 11.552 -2.182 -13.791 1.00 61.25 93 LYS A O 1
ATOM 751 N N . ASP A 1 94 ? 12.332 -4.104 -12.907 1.00 72.62 94 ASP A N 1
ATOM 752 C CA . ASP A 1 94 ? 11.136 -4.873 -13.223 1.00 72.62 94 ASP A CA 1
ATOM 753 C C . ASP A 1 94 ? 10.125 -4.846 -12.074 1.00 72.62 94 ASP A C 1
ATOM 755 O O . ASP A 1 94 ? 10.001 -5.768 -11.269 1.00 72.62 94 ASP A O 1
ATOM 759 N N . VAL A 1 95 ? 9.356 -3.761 -12.027 1.00 71.75 95 VAL A N 1
ATOM 760 C CA . VAL A 1 95 ? 8.185 -3.650 -11.149 1.00 71.75 95 VAL A CA 1
ATOM 761 C C . VAL A 1 95 ? 7.079 -4.640 -11.516 1.00 71.75 95 VAL A C 1
ATOM 763 O O . VAL A 1 95 ? 6.105 -4.735 -10.770 1.00 71.75 95 VAL A O 1
ATOM 766 N N . GLU A 1 96 ? 7.209 -5.360 -12.640 1.00 74.62 96 GLU A N 1
ATOM 767 C CA . GLU A 1 96 ? 6.282 -6.371 -13.142 1.00 74.62 96 GLU A CA 1
ATOM 768 C C . GLU A 1 96 ? 6.665 -7.821 -12.832 1.00 74.62 96 GLU A C 1
ATOM 770 O O . GLU A 1 96 ? 5.865 -8.722 -13.117 1.00 74.62 96 GLU A O 1
ATOM 775 N N . ALA A 1 97 ? 7.794 -8.045 -12.156 1.00 74.25 97 ALA A N 1
ATOM 776 C CA . ALA A 1 97 ? 8.159 -9.342 -11.597 1.00 74.25 97 ALA A CA 1
ATOM 777 C C . ALA A 1 97 ? 6.994 -9.938 -10.775 1.00 74.25 97 ALA A C 1
ATOM 779 O O . ALA A 1 97 ? 6.213 -9.209 -10.169 1.00 74.25 97 ALA A O 1
ATOM 780 N N . ARG A 1 98 ? 6.784 -11.260 -10.830 1.00 72.44 98 ARG A N 1
ATOM 781 C CA . ARG A 1 98 ? 5.643 -11.947 -10.167 1.00 72.44 98 ARG A CA 1
ATOM 782 C C . ARG A 1 98 ? 6.067 -12.831 -8.997 1.00 72.44 98 ARG A C 1
ATOM 784 O O . ARG A 1 98 ? 5.218 -13.423 -8.343 1.00 72.44 98 ARG A O 1
ATOM 791 N N . ASP A 1 99 ? 7.365 -12.947 -8.776 1.00 72.81 99 ASP A N 1
ATOM 792 C CA . ASP A 1 99 ? 7.997 -13.732 -7.724 1.00 72.81 99 ASP A CA 1
ATOM 793 C C . ASP A 1 99 ? 8.279 -12.909 -6.457 1.00 72.81 99 ASP A C 1
ATOM 795 O O . ASP A 1 99 ? 8.884 -13.422 -5.516 1.00 72.81 99 ASP A O 1
ATOM 799 N N . ASP A 1 100 ? 7.812 -11.656 -6.387 1.00 79.62 100 ASP A N 1
ATOM 800 C CA . ASP A 1 100 ? 7.881 -10.875 -5.158 1.00 79.62 100 ASP A CA 1
ATOM 801 C C . ASP A 1 100 ? 6.816 -11.322 -4.140 1.00 79.62 100 ASP A C 1
ATOM 803 O O . ASP A 1 100 ? 5.663 -11.628 -4.466 1.00 79.62 100 ASP A O 1
ATOM 807 N N . GLY A 1 101 ? 7.216 -11.361 -2.867 1.00 82.50 101 GLY A N 1
ATOM 808 C CA . GLY A 1 101 ? 6.378 -11.888 -1.789 1.00 82.50 101 GLY A CA 1
ATOM 809 C C . GLY A 1 101 ? 5.083 -11.103 -1.566 1.00 82.50 101 GLY A C 1
ATOM 810 O O . GLY A 1 101 ? 4.092 -11.687 -1.130 1.00 82.50 101 GLY A O 1
ATOM 811 N N . LEU A 1 102 ? 5.059 -9.806 -1.892 1.00 83.38 102 LEU A N 1
ATOM 812 C CA . LEU A 1 102 ? 3.858 -8.988 -1.756 1.00 83.38 102 LEU A CA 1
ATOM 813 C C . LEU A 1 102 ? 2.811 -9.386 -2.800 1.00 83.38 102 LEU A C 1
ATOM 815 O O . LEU A 1 102 ? 1.662 -9.629 -2.438 1.00 83.38 102 LEU A O 1
ATOM 819 N N . ARG A 1 103 ? 3.188 -9.510 -4.077 1.00 81.12 103 ARG A N 1
ATOM 820 C CA . ARG A 1 103 ? 2.277 -9.985 -5.129 1.00 81.12 103 ARG A CA 1
ATOM 821 C C . ARG A 1 103 ? 1.745 -11.377 -4.839 1.00 81.12 103 ARG A C 1
ATOM 823 O O . ARG A 1 103 ? 0.539 -11.589 -4.927 1.00 81.12 103 ARG A O 1
ATOM 830 N N . MET A 1 104 ? 2.618 -12.295 -4.427 1.00 86.38 104 MET A N 1
ATOM 831 C CA . MET A 1 104 ? 2.199 -13.640 -4.029 1.00 86.38 104 MET A CA 1
ATOM 832 C C . MET A 1 104 ? 1.181 -13.606 -2.878 1.00 86.38 104 MET A C 1
ATOM 834 O O . MET A 1 104 ? 0.218 -14.373 -2.882 1.00 86.38 104 MET A O 1
ATOM 838 N N . ALA A 1 105 ? 1.357 -12.703 -1.908 1.00 88.25 105 ALA A N 1
ATOM 839 C CA . ALA A 1 105 ? 0.398 -12.513 -0.823 1.00 88.25 105 ALA A CA 1
ATOM 840 C C . ALA A 1 105 ? -0.930 -11.907 -1.310 1.00 88.25 105 ALA A C 1
ATOM 842 O O . ALA A 1 105 ? -1.989 -12.291 -0.821 1.00 88.25 105 ALA A O 1
ATOM 843 N N . MET A 1 106 ? -0.908 -11.006 -2.293 1.00 86.12 106 MET A N 1
ATOM 844 C CA . MET A 1 106 ? -2.129 -10.448 -2.884 1.00 86.12 106 MET A CA 1
ATOM 845 C C . MET A 1 106 ? -2.933 -11.499 -3.665 1.00 86.12 106 MET A C 1
ATOM 847 O O . MET A 1 106 ? -4.162 -11.518 -3.571 1.00 86.12 106 MET A O 1
ATOM 851 N N . ASP A 1 107 ? -2.260 -12.425 -4.355 1.00 86.81 107 ASP A N 1
ATOM 852 C CA . ASP A 1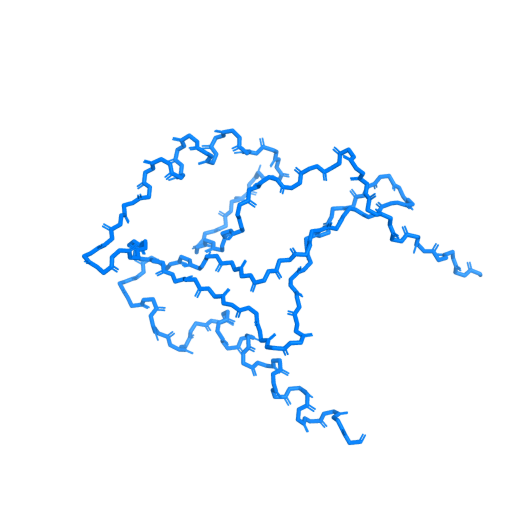 107 ? -2.897 -13.549 -5.060 1.00 86.81 107 ASP A CA 1
ATOM 853 C C . ASP A 1 107 ? -3.580 -14.546 -4.100 1.00 86.81 107 ASP A C 1
ATOM 855 O O . ASP A 1 107 ? -4.492 -15.281 -4.496 1.00 86.81 107 ASP A O 1
ATOM 859 N N . TRP A 1 108 ? -3.204 -14.550 -2.814 1.00 89.75 108 TRP A N 1
ATOM 860 C CA . TRP A 1 108 ? -3.869 -15.373 -1.802 1.00 89.75 108 TRP A CA 1
ATOM 861 C C . TRP A 1 108 ? -5.331 -14.975 -1.586 1.00 89.75 108 TRP A C 1
ATOM 863 O O . TRP A 1 108 ? -6.156 -15.838 -1.298 1.00 89.75 108 TRP A O 1
ATOM 873 N N . ILE A 1 109 ? -5.687 -13.699 -1.747 1.00 88.50 109 ILE A N 1
ATOM 874 C CA . ILE A 1 109 ? -7.048 -13.214 -1.492 1.00 88.50 109 ILE A CA 1
ATOM 875 C C . ILE A 1 109 ? -8.092 -13.961 -2.350 1.00 88.50 109 ILE A C 1
ATOM 877 O O . ILE A 1 109 ? -8.949 -14.641 -1.772 1.00 88.50 109 ILE A O 1
ATOM 881 N N . PRO A 1 110 ? -8.035 -13.926 -3.699 1.00 87.06 110 PRO A N 1
ATOM 882 C CA . PRO A 1 110 ? -8.988 -14.663 -4.529 1.00 87.06 110 PRO A CA 1
ATOM 883 C C . PRO A 1 110 ? -8.897 -16.183 -4.329 1.00 87.06 110 PRO A C 1
ATOM 885 O O . PRO A 1 110 ? -9.924 -16.862 -4.374 1.00 87.06 110 PRO A O 1
ATOM 888 N N . LEU A 1 111 ? -7.703 -16.722 -4.055 1.00 88.94 111 LEU A N 1
ATOM 889 C CA . LEU A 1 111 ? -7.521 -18.150 -3.790 1.00 88.94 111 LEU A CA 1
ATOM 890 C C . LEU A 1 111 ? -8.230 -18.589 -2.499 1.00 88.94 111 LEU A C 1
ATOM 892 O O . LEU A 1 111 ? -8.943 -19.590 -2.497 1.00 88.94 111 LEU A O 1
ATOM 896 N N . SER A 1 112 ? -8.093 -17.821 -1.420 1.00 91.25 112 SER A N 1
ATOM 897 C CA . SER A 1 112 ? -8.746 -18.092 -0.139 1.00 91.25 112 SER A CA 1
ATOM 898 C C . SER A 1 112 ? -10.269 -18.049 -0.263 1.00 91.25 112 SER A C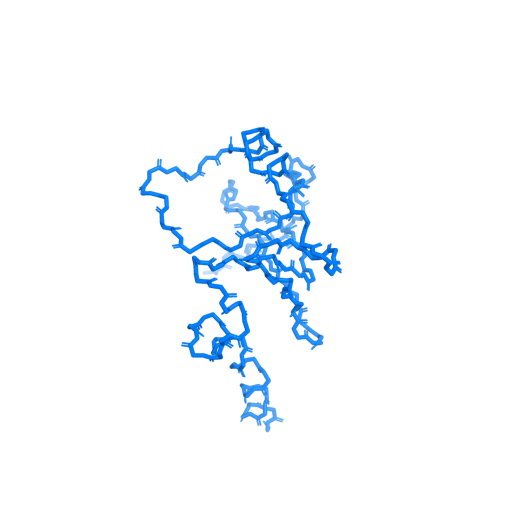 1
ATOM 900 O O . SER A 1 112 ? -10.951 -18.938 0.247 1.00 91.25 112 SER A O 1
ATOM 902 N N . ASN A 1 113 ? -10.802 -17.088 -1.025 1.00 87.69 113 ASN A N 1
ATOM 903 C CA . ASN A 1 113 ? -12.229 -17.015 -1.318 1.00 87.69 113 ASN A CA 1
ATOM 904 C C . ASN A 1 113 ? -12.708 -18.272 -2.048 1.00 87.69 113 ASN A C 1
ATOM 906 O O . ASN A 1 113 ? -13.727 -18.843 -1.670 1.00 87.69 113 ASN A O 1
ATOM 910 N N . ALA A 1 114 ? -11.970 -18.745 -3.055 1.00 90.31 114 ALA A N 1
ATOM 911 C CA . ALA A 1 114 ? -12.330 -19.961 -3.781 1.00 90.31 114 ALA A CA 1
ATOM 912 C C . ALA A 1 114 ? -12.289 -21.220 -2.892 1.00 90.31 114 ALA A C 1
ATOM 914 O O . ALA A 1 114 ? -13.115 -22.112 -3.060 1.00 90.31 114 ALA A O 1
ATOM 915 N N . LEU A 1 115 ? -11.362 -21.289 -1.931 1.00 92.56 115 LEU A N 1
ATOM 916 C CA . LEU A 1 115 ? -11.223 -22.431 -1.019 1.00 92.56 115 LEU A CA 1
ATOM 917 C C . LEU A 1 115 ? -12.294 -22.470 0.077 1.00 92.56 115 LEU A C 1
ATOM 919 O O . LEU A 1 115 ? -12.720 -23.552 0.474 1.00 92.56 115 LEU A O 1
ATOM 923 N N . HIS A 1 116 ? -12.697 -21.308 0.592 1.00 92.88 116 HIS A N 1
ATOM 924 C CA . HIS A 1 116 ? -13.538 -21.206 1.788 1.00 92.88 116 HIS A CA 1
ATOM 925 C C . HIS A 1 116 ? -14.992 -20.800 1.522 1.00 92.88 116 HIS A C 1
ATOM 927 O O . HIS A 1 116 ? -15.777 -20.758 2.462 1.00 92.88 116 HIS A O 1
ATOM 933 N N . SER A 1 117 ? -15.373 -20.514 0.276 1.00 80.62 117 SER A N 1
ATOM 934 C CA . SER A 1 117 ? -16.755 -20.157 -0.099 1.00 80.62 117 SER A CA 1
ATOM 935 C C . SER A 1 117 ? -17.720 -21.351 -0.208 1.00 80.62 117 SER A C 1
ATOM 937 O O . SER A 1 117 ? -18.823 -21.188 -0.730 1.00 80.62 117 SER A O 1
ATOM 939 N N . ALA A 1 118 ? -17.315 -22.529 0.282 1.00 52.09 118 ALA A N 1
ATOM 940 C CA . ALA A 1 118 ? -18.130 -23.745 0.332 1.00 52.09 118 ALA A CA 1
ATOM 941 C C . ALA A 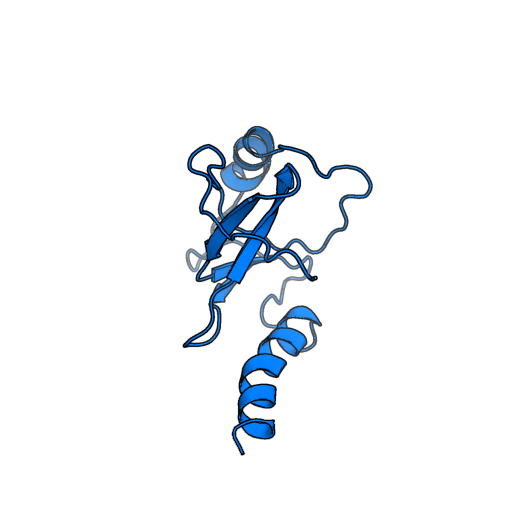1 118 ? -19.121 -23.752 1.506 1.00 52.09 118 ALA A C 1
ATOM 943 O O . ALA A 1 118 ? -18.707 -23.419 2.640 1.00 52.09 118 ALA A O 1
#

Organism: Caligus rogercresseyi (NCBI:txid217165)

Secondary structure (DSSP, 8-state):
-PPPP-----TT----SPPEE-SS--TT--S--HHHIIIIIGGG--B-TTSSBTTEEEEEPPTT--EEEEEE-STT-EEEEEESEEEEE-SSS-TT-S-SHHHHHHHHHHHHHHHH--

Radius of gyration: 17.4 Å; chains: 1; bounding box: 33×41×50 Å

Foldseek 3Di:
DDDDQDEDADPVDDPDDAAEDEPDDPPDDPDPCVVVCVVPPVVPFDQDPVRHTQQKDKDFQPPPDWDWDWDDDPPRYTHTDTHGIHMYGDPDRCNPDCPDPVNVVSVVVVVVCVVPVD

Sequence (118 aa):
MSKATKIVNDPEVEFKNPIHFVPVETEDYDGTADAEISTYFEKRMEKGPDGGLSHSKVFDFPEGFSGLVLKDGSRQRLSVKDEKSFTYWNYDKDVEARDDGLRMAMDWIPLSNALHSA